Protein AF-A0A0G4B428-F1 (afdb_monomer_lite)

Structure (mmCIF, N/CA/C/O backbone):
data_AF-A0A0G4B428-F1
#
_entry.id   AF-A0A0G4B428-F1
#
loop_
_atom_site.group_PDB
_atom_site.id
_atom_site.type_symbol
_atom_site.label_atom_id
_atom_site.label_alt_id
_atom_site.label_comp_id
_atom_site.label_asym_id
_atom_site.label_entity_id
_atom_site.label_seq_id
_atom_site.pdbx_PDB_ins_code
_atom_site.Cartn_x
_atom_site.Cartn_y
_atom_site.Cartn_z
_atom_site.occupancy
_atom_site.B_iso_or_equiv
_atom_site.auth_seq_id
_atom_site.auth_comp_id
_atom_site.auth_asym_id
_atom_site.auth_atom_id
_atom_site.pdbx_PDB_model_num
ATOM 1 N N . MET A 1 1 ? -20.998 2.689 20.317 1.00 64.81 1 MET A N 1
ATOM 2 C CA . MET A 1 1 ? -19.641 2.104 20.327 1.00 64.81 1 MET A CA 1
ATOM 3 C C . MET A 1 1 ? -18.653 3.214 20.598 1.00 64.81 1 MET A C 1
ATOM 5 O O . MET A 1 1 ? -18.786 4.276 19.995 1.00 64.81 1 MET A O 1
ATOM 9 N N . GLN A 1 2 ? -17.721 3.015 21.527 1.00 89.88 2 GLN A N 1
ATOM 10 C CA . GLN A 1 2 ? -16.647 3.988 21.727 1.00 89.88 2 GLN A CA 1
ATOM 11 C C . GLN A 1 2 ? -15.669 3.891 20.549 1.00 89.88 2 GLN A C 1
ATOM 13 O O . GLN A 1 2 ? -15.353 2.795 20.094 1.00 89.88 2 GLN A O 1
ATOM 18 N N . VAL A 1 3 ? -15.158 5.026 20.062 1.00 89.56 3 VAL A N 1
ATOM 19 C CA . VAL A 1 3 ? -14.193 5.082 18.938 1.00 89.56 3 VAL A CA 1
ATOM 20 C C . VAL A 1 3 ? -12.997 4.144 19.166 1.00 89.56 3 VAL A C 1
ATOM 22 O O . VAL A 1 3 ? -12.516 3.497 18.239 1.00 89.56 3 VAL A O 1
ATOM 25 N N . LEU A 1 4 ? -12.569 4.002 20.424 1.00 90.69 4 LEU A N 1
ATOM 26 C CA . LEU A 1 4 ? -11.470 3.129 20.834 1.00 90.69 4 LEU A CA 1
ATOM 27 C C . LEU A 1 4 ? -11.729 1.637 20.553 1.00 90.69 4 LEU A C 1
ATOM 29 O O . LEU A 1 4 ? -10.789 0.887 20.308 1.00 90.69 4 LEU A O 1
ATOM 33 N N . GLU A 1 5 ? -12.985 1.192 20.583 1.00 91.81 5 GLU A N 1
ATOM 34 C CA . GLU A 1 5 ? -13.353 -0.199 20.291 1.00 91.81 5 GLU A CA 1
ATOM 35 C C . GLU A 1 5 ? -13.244 -0.482 18.793 1.00 91.81 5 GLU A C 1
ATOM 37 O O . GLU A 1 5 ? -12.663 -1.490 18.405 1.00 91.81 5 GLU A O 1
ATOM 42 N N . ILE A 1 6 ? -13.707 0.448 17.952 1.00 91.75 6 ILE A N 1
ATOM 43 C CA . ILE A 1 6 ? -13.619 0.343 16.487 1.00 91.75 6 ILE A CA 1
ATOM 44 C C . ILE A 1 6 ? -12.153 0.259 16.052 1.00 91.75 6 ILE A C 1
ATOM 46 O O . ILE A 1 6 ? -11.788 -0.604 15.254 1.00 91.75 6 ILE A O 1
ATOM 50 N N . ILE A 1 7 ? -11.290 1.102 16.630 1.00 91.25 7 ILE A N 1
ATOM 51 C CA . ILE A 1 7 ? -9.851 1.098 16.331 1.00 91.25 7 ILE A CA 1
ATOM 52 C C . ILE A 1 7 ? -9.231 -0.275 16.616 1.00 91.25 7 ILE A C 1
ATOM 54 O O . ILE A 1 7 ? -8.451 -0.756 15.802 1.00 91.25 7 ILE A O 1
ATOM 58 N N . LYS A 1 8 ? -9.601 -0.950 17.713 1.00 92.44 8 LYS A N 1
ATOM 59 C CA . LYS A 1 8 ? -9.066 -2.285 18.041 1.00 92.44 8 LYS A CA 1
ATOM 60 C C . LYS A 1 8 ? -9.405 -3.342 16.986 1.00 92.44 8 LYS A C 1
ATOM 62 O O . LYS A 1 8 ? -8.590 -4.231 16.758 1.00 92.44 8 LYS A O 1
ATOM 67 N N . PHE A 1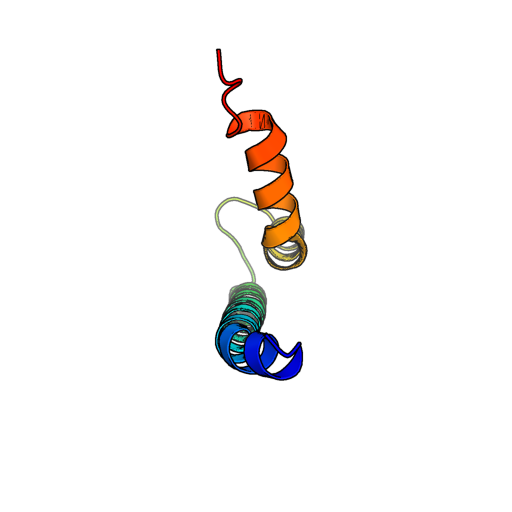 9 ? -10.565 -3.241 16.339 1.00 91.69 9 PHE A N 1
ATOM 68 C CA . PHE A 1 9 ? -10.963 -4.160 15.268 1.00 91.69 9 PHE A CA 1
ATOM 69 C C . PHE A 1 9 ? -10.300 -3.839 13.925 1.00 91.69 9 PHE A C 1
ATOM 71 O O . PHE A 1 9 ? -9.956 -4.755 13.184 1.00 91.69 9 PHE A O 1
ATOM 78 N N . VAL A 1 10 ? -10.100 -2.556 13.608 1.00 94.00 10 VAL A N 1
ATOM 79 C CA . VAL A 1 10 ? -9.543 -2.118 12.314 1.00 94.00 10 VAL A CA 1
ATOM 80 C C . VAL A 1 10 ? -8.008 -2.145 12.304 1.00 94.00 10 VAL A C 1
ATOM 82 O O . VA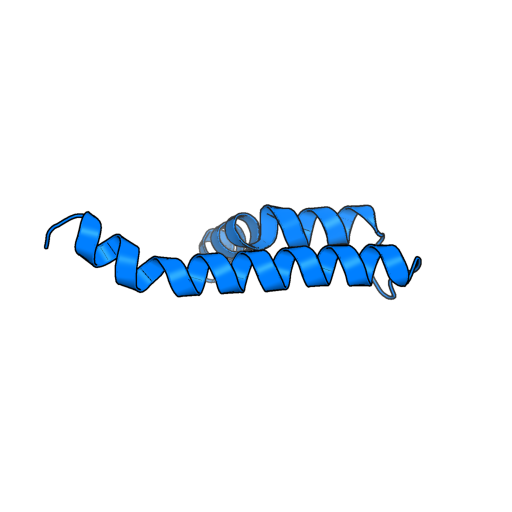L A 1 10 ? -7.393 -2.355 11.261 1.00 94.00 10 VAL A O 1
ATOM 85 N N . TRP A 1 11 ? -7.366 -1.992 13.462 1.00 94.25 11 TRP A N 1
ATOM 86 C CA . TRP A 1 11 ? -5.907 -1.940 13.593 1.00 94.25 11 TRP A CA 1
ATOM 87 C C . TRP A 1 11 ? -5.156 -3.135 12.969 1.00 94.25 11 TRP A C 1
ATOM 89 O O . TRP A 1 11 ? -4.193 -2.897 12.236 1.00 94.25 11 TRP A O 1
ATOM 99 N N . PRO A 1 12 ? -5.581 -4.403 13.159 1.00 95.06 12 PRO A N 1
ATOM 100 C CA . PRO A 1 12 ? -4.941 -5.543 12.500 1.00 95.06 12 PRO A CA 1
ATOM 101 C C . PRO A 1 12 ? -4.996 -5.460 10.971 1.00 95.06 12 PRO A C 1
ATOM 103 O O . PRO A 1 12 ? -4.028 -5.821 10.304 1.00 95.06 12 PRO A O 1
ATOM 106 N N . LEU A 1 13 ? -6.102 -4.952 10.419 1.00 94.62 13 LEU A N 1
ATOM 107 C CA . LEU A 1 13 ? -6.275 -4.790 8.978 1.00 94.62 13 LEU A CA 1
ATOM 108 C C . LEU A 1 13 ? -5.324 -3.720 8.428 1.00 94.62 13 LEU A C 1
ATOM 110 O O . LEU A 1 13 ? -4.680 -3.950 7.410 1.00 94.62 13 LEU A O 1
ATOM 114 N N . ILE A 1 14 ? -5.175 -2.594 9.135 1.00 94.31 14 ILE A N 1
ATOM 11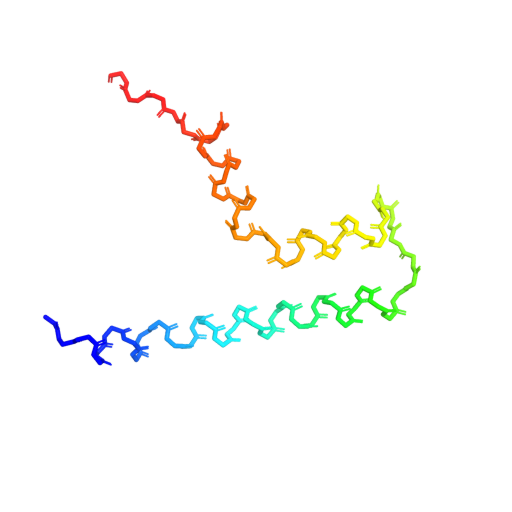5 C CA . ILE A 1 14 ? -4.234 -1.526 8.757 1.00 94.31 14 ILE A CA 1
ATOM 116 C C . ILE A 1 14 ? -2.794 -2.052 8.755 1.00 94.31 14 ILE A C 1
ATOM 118 O O . ILE A 1 14 ? -2.054 -1.806 7.805 1.00 94.31 14 ILE A O 1
ATOM 122 N N . ILE A 1 15 ? -2.390 -2.803 9.786 1.00 96.81 15 ILE A N 1
ATOM 123 C CA . ILE A 1 15 ? -1.044 -3.396 9.839 1.00 96.81 15 ILE A CA 1
ATOM 124 C C . ILE A 1 15 ? -0.828 -4.352 8.669 1.00 96.81 15 ILE A C 1
ATOM 126 O O . ILE A 1 15 ? 0.215 -4.287 8.020 1.00 96.81 15 ILE A O 1
ATOM 130 N N . LEU A 1 16 ? -1.793 -5.233 8.400 1.00 96.25 16 LEU A N 1
ATOM 131 C CA . LEU A 1 16 ? -1.697 -6.181 7.297 1.00 96.25 16 LEU A CA 1
ATOM 132 C C . LEU A 1 16 ? -1.567 -5.451 5.956 1.00 96.25 16 LEU A C 1
ATOM 134 O O . LEU A 1 16 ? -0.689 -5.788 5.163 1.00 96.25 16 LEU A O 1
ATOM 138 N N . GLN A 1 17 ? -2.381 -4.417 5.741 1.00 93.50 17 GLN A N 1
ATOM 139 C CA . GLN A 1 17 ? -2.344 -3.590 4.539 1.00 93.50 17 GLN A CA 1
ATOM 140 C C . GLN A 1 17 ? -0.968 -2.943 4.350 1.00 93.50 17 GLN A C 1
ATOM 142 O O . GLN A 1 17 ? -0.348 -3.095 3.298 1.00 93.50 17 GLN A O 1
ATOM 147 N N . LEU A 1 18 ? -0.444 -2.286 5.389 1.00 95.50 18 LEU A N 1
ATOM 148 C CA . LEU A 1 18 ? 0.878 -1.660 5.345 1.00 95.50 18 LEU A CA 1
ATOM 149 C C . LEU A 1 18 ? 1.996 -2.691 5.135 1.00 95.50 18 LEU A C 1
ATOM 151 O O . LEU A 1 18 ? 2.932 -2.433 4.381 1.00 95.50 18 LEU A O 1
ATOM 155 N N . ALA A 1 19 ? 1.902 -3.871 5.753 1.00 97.50 19 ALA A N 1
ATOM 156 C CA . ALA A 1 19 ? 2.885 -4.938 5.584 1.00 97.50 19 ALA A CA 1
ATOM 157 C C . ALA A 1 19 ? 2.929 -5.448 4.136 1.00 97.50 19 ALA A C 1
ATOM 159 O O . ALA A 1 19 ? 4.012 -5.582 3.564 1.00 97.50 19 ALA A O 1
ATOM 160 N N . VAL A 1 20 ? 1.764 -5.678 3.522 1.00 96.38 20 VAL A N 1
ATOM 161 C CA . VAL A 1 20 ? 1.657 -6.069 2.109 1.00 96.38 20 VAL A CA 1
ATOM 162 C C . VAL A 1 20 ? 2.188 -4.961 1.203 1.00 96.38 20 VAL A C 1
ATOM 164 O O . VAL A 1 20 ? 2.958 -5.240 0.283 1.00 96.38 20 VAL A O 1
ATOM 167 N N . GLN A 1 21 ? 1.836 -3.707 1.483 1.00 95.69 21 GLN A N 1
ATOM 168 C CA . GLN A 1 21 ? 2.276 -2.554 0.703 1.00 95.69 21 GLN A CA 1
ATOM 169 C C . GLN A 1 21 ? 3.804 -2.408 0.720 1.00 95.69 21 GLN A C 1
ATOM 171 O O . GLN A 1 21 ? 4.432 -2.318 -0.335 1.00 95.69 21 GLN A O 1
ATOM 176 N N . VAL A 1 22 ? 4.423 -2.458 1.904 1.00 97.12 22 VAL A N 1
ATOM 177 C CA . VAL A 1 22 ? 5.885 -2.399 2.061 1.00 97.12 22 VAL A CA 1
ATOM 178 C C . VAL A 1 22 ? 6.558 -3.590 1.382 1.00 97.12 22 VAL A C 1
ATOM 180 O O . VAL A 1 22 ? 7.549 -3.408 0.673 1.00 97.12 22 VAL A O 1
ATOM 183 N N . TYR A 1 23 ? 6.017 -4.799 1.548 1.00 97.19 23 TYR A N 1
ATOM 184 C CA . TYR A 1 23 ? 6.548 -5.993 0.895 1.00 97.19 23 TYR A CA 1
ATOM 185 C C . TYR A 1 23 ? 6.505 -5.881 -0.635 1.00 97.19 23 TYR A C 1
ATOM 187 O O . TYR A 1 23 ? 7.485 -6.213 -1.300 1.00 97.19 23 TYR A O 1
ATOM 195 N N . ALA A 1 24 ? 5.413 -5.360 -1.199 1.00 94.75 24 ALA A N 1
ATOM 196 C CA . ALA A 1 24 ? 5.273 -5.158 -2.637 1.00 94.75 24 ALA A CA 1
ATOM 197 C C . ALA A 1 24 ? 6.276 -4.127 -3.175 1.00 94.75 24 ALA A C 1
ATOM 199 O O . ALA A 1 24 ? 6.895 -4.362 -4.211 1.00 94.75 24 ALA A O 1
ATOM 200 N N . ILE A 1 25 ? 6.492 -3.016 -2.458 1.00 94.69 25 ILE A N 1
ATOM 201 C CA . ILE A 1 25 ? 7.520 -2.025 -2.818 1.00 94.69 25 ILE A CA 1
ATOM 202 C C . ILE A 1 25 ? 8.915 -2.661 -2.763 1.00 94.69 25 ILE A C 1
ATOM 204 O O . ILE A 1 25 ? 9.717 -2.461 -3.676 1.00 94.69 25 ILE A O 1
ATOM 208 N N . TYR A 1 26 ? 9.204 -3.450 -1.724 1.00 95.75 26 TYR A N 1
ATOM 209 C CA . TYR A 1 26 ? 10.478 -4.154 -1.588 1.00 95.75 26 TYR A CA 1
ATOM 210 C C . TYR A 1 26 ? 10.713 -5.150 -2.735 1.00 95.75 26 TYR A C 1
ATOM 212 O O . TYR A 1 26 ? 11.787 -5.152 -3.338 1.00 95.75 26 TYR A O 1
ATOM 220 N N . ASP A 1 27 ? 9.715 -5.968 -3.079 1.00 93.94 27 ASP A N 1
ATOM 221 C CA . ASP A 1 27 ? 9.795 -6.916 -4.194 1.00 93.94 27 ASP A CA 1
ATOM 222 C C . ASP A 1 27 ? 9.975 -6.192 -5.541 1.00 93.94 27 ASP A C 1
ATOM 224 O O . ASP A 1 27 ? 10.841 -6.569 -6.338 1.00 93.94 27 ASP A O 1
ATOM 228 N N . LEU A 1 28 ? 9.243 -5.093 -5.756 1.00 92.56 28 LEU A N 1
ATOM 229 C CA . LEU A 1 28 ? 9.355 -4.249 -6.945 1.00 92.56 28 LEU A CA 1
ATOM 230 C C . LEU A 1 28 ? 10.765 -3.651 -7.089 1.00 92.56 28 LEU A C 1
ATOM 232 O O . LEU A 1 28 ? 11.359 -3.716 -8.168 1.00 92.56 28 LEU A O 1
ATOM 236 N N . ALA A 1 29 ? 11.321 -3.114 -5.999 1.00 90.62 29 ALA A N 1
ATOM 237 C CA . ALA A 1 29 ? 12.682 -2.580 -5.954 1.00 90.62 29 ALA A CA 1
ATOM 238 C C . ALA A 1 29 ? 13.738 -3.665 -6.203 1.00 90.62 29 ALA A C 1
ATOM 240 O O . ALA A 1 29 ? 14.711 -3.430 -6.919 1.00 90.62 29 ALA A O 1
ATOM 241 N N . LYS A 1 30 ? 13.532 -4.873 -5.666 1.00 91.44 30 LYS A N 1
ATOM 242 C CA . LYS A 1 30 ? 14.472 -5.993 -5.796 1.00 91.44 30 LYS A CA 1
ATOM 243 C C . LYS A 1 30 ? 14.532 -6.570 -7.211 1.00 91.44 30 LYS A C 1
ATOM 245 O O . LYS A 1 30 ? 15.604 -6.971 -7.655 1.00 91.44 30 LYS A O 1
ATOM 250 N N . ARG A 1 31 ? 13.402 -6.653 -7.920 1.00 85.75 31 ARG A N 1
ATOM 251 C CA . ARG A 1 31 ? 13.346 -7.285 -9.253 1.00 85.75 31 ARG A CA 1
ATOM 252 C C . ARG A 1 31 ? 13.924 -6.416 -10.365 1.00 85.75 31 ARG A C 1
ATOM 254 O O . ARG A 1 31 ? 14.341 -6.961 -11.383 1.00 85.75 31 ARG A O 1
ATOM 261 N N . GLY A 1 32 ? 13.934 -5.090 -10.208 1.00 68.94 32 GLY A N 1
ATOM 262 C CA . GLY A 1 32 ? 14.539 -4.129 -11.144 1.00 68.94 32 GLY A CA 1
ATOM 263 C C . GLY A 1 32 ? 13.897 -4.035 -12.542 1.00 68.94 32 GLY A C 1
ATOM 264 O O . GLY A 1 32 ? 14.066 -3.027 -13.223 1.00 68.94 32 GLY A O 1
ATOM 265 N N . LYS A 1 33 ? 13.140 -5.049 -12.984 1.00 72.50 33 LYS A N 1
ATOM 266 C CA . LYS A 1 33 ? 12.354 -5.072 -14.224 1.00 72.50 33 LYS A CA 1
ATOM 267 C C . LYS A 1 33 ? 10.993 -5.720 -13.980 1.00 72.50 33 LYS A C 1
ATOM 269 O O . LYS A 1 33 ? 10.891 -6.793 -13.389 1.00 72.50 33 LYS A O 1
ATOM 274 N N . THR A 1 34 ? 9.952 -5.080 -14.489 1.00 79.38 34 THR A N 1
ATOM 275 C CA . THR A 1 34 ? 8.551 -5.507 -14.412 1.00 79.38 34 THR A CA 1
ATOM 276 C C . THR A 1 34 ? 8.058 -5.920 -15.797 1.00 79.38 34 THR A C 1
ATOM 278 O O . THR A 1 34 ? 8.445 -5.324 -16.797 1.00 79.38 34 THR A O 1
ATOM 281 N N . LYS A 1 35 ? 7.227 -6.970 -15.878 1.00 71.12 35 LYS A N 1
ATOM 282 C CA . LYS A 1 35 ? 6.857 -7.592 -17.166 1.00 71.12 35 LYS A CA 1
ATOM 283 C C . LYS A 1 35 ? 5.976 -6.711 -18.065 1.00 71.12 35 LYS A C 1
ATOM 285 O O . LYS A 1 35 ? 6.170 -6.725 -19.273 1.00 71.12 35 LYS A O 1
ATOM 290 N N . ASN A 1 36 ? 5.028 -5.965 -17.487 1.00 74.69 36 ASN A N 1
ATOM 291 C CA . ASN A 1 36 ? 3.933 -5.352 -18.262 1.00 74.69 36 ASN A CA 1
ATOM 292 C C . ASN A 1 36 ? 3.876 -3.819 -18.178 1.00 74.69 36 ASN A C 1
ATOM 294 O O . ASN A 1 36 ? 3.338 -3.175 -19.069 1.00 74.69 36 ASN A O 1
ATOM 298 N N . LEU A 1 37 ? 4.387 -3.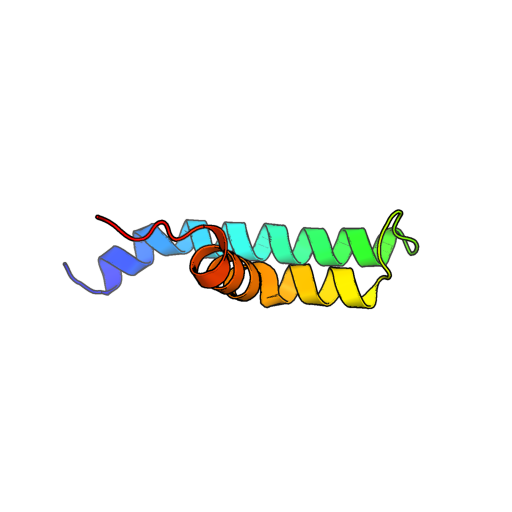230 -17.099 1.00 83.12 37 LEU A N 1
ATOM 299 C CA . LEU A 1 37 ? 4.330 -1.788 -16.831 1.00 83.12 37 LEU A CA 1
ATOM 300 C C . LEU A 1 37 ? 5.685 -1.351 -16.295 1.00 83.12 37 LEU A C 1
ATOM 302 O O . LEU A 1 37 ? 6.414 -2.190 -15.777 1.00 83.12 37 LEU A O 1
ATOM 306 N N . ASN A 1 38 ? 6.037 -0.073 -16.402 1.00 86.75 38 ASN A N 1
ATOM 307 C CA . ASN A 1 38 ? 7.296 0.426 -15.850 1.00 86.75 38 ASN A CA 1
ATOM 308 C C . ASN A 1 38 ? 7.261 0.481 -14.303 1.00 86.75 38 ASN A C 1
ATOM 310 O O . ASN A 1 38 ? 6.202 0.388 -13.679 1.00 86.75 38 ASN A O 1
ATOM 314 N N . PHE A 1 39 ? 8.435 0.629 -13.686 1.00 89.44 39 PHE A N 1
ATOM 315 C CA . PHE A 1 39 ? 8.588 0.688 -12.228 1.00 89.44 39 PHE A CA 1
ATOM 316 C C . PHE A 1 39 ? 7.734 1.793 -11.581 1.00 89.44 39 PHE A C 1
ATOM 318 O O . PHE A 1 39 ? 7.083 1.559 -10.566 1.00 89.44 39 PHE A O 1
ATOM 325 N N . ALA A 1 40 ? 7.705 2.985 -12.188 1.00 89.50 40 ALA A N 1
ATOM 326 C CA . ALA A 1 40 ? 6.990 4.143 -11.655 1.00 89.50 40 ALA A CA 1
ATOM 327 C C . ALA A 1 40 ? 5.471 3.916 -11.592 1.00 89.50 40 ALA A C 1
ATOM 329 O O . ALA A 1 40 ? 4.847 4.242 -10.587 1.00 89.50 40 ALA A O 1
ATOM 330 N N . ILE A 1 41 ? 4.882 3.308 -12.626 1.00 91.19 41 ILE A N 1
ATOM 331 C CA . ILE A 1 41 ? 3.450 2.988 -12.660 1.00 91.19 41 ILE A CA 1
ATOM 332 C C . ILE A 1 41 ? 3.106 1.976 -11.563 1.00 91.19 41 ILE A C 1
ATOM 334 O O . ILE A 1 41 ? 2.128 2.168 -10.846 1.00 91.19 41 ILE A O 1
ATOM 338 N N . TRP A 1 42 ? 3.921 0.933 -11.376 1.00 91.81 42 TRP A N 1
ATOM 339 C CA . TRP A 1 42 ? 3.697 -0.029 -10.293 1.00 91.81 42 TRP A CA 1
ATOM 340 C C . TRP A 1 42 ? 3.809 0.606 -8.909 1.00 91.81 42 TRP A C 1
ATOM 342 O O . TRP A 1 42 ? 2.982 0.321 -8.048 1.00 91.81 42 TRP A O 1
ATOM 352 N N . LEU A 1 43 ? 4.776 1.501 -8.703 1.00 92.75 43 LEU A N 1
ATOM 353 C CA . LEU A 1 43 ? 4.907 2.232 -7.446 1.00 92.75 43 LEU A CA 1
ATOM 354 C C . LEU A 1 43 ? 3.660 3.082 -7.157 1.00 92.75 43 LEU A C 1
ATOM 356 O O . LEU A 1 43 ? 3.145 3.052 -6.042 1.00 92.75 43 LEU A O 1
ATOM 360 N N . ILE A 1 44 ? 3.133 3.782 -8.167 1.00 92.81 44 ILE A N 1
ATOM 361 C CA . ILE A 1 44 ? 1.893 4.563 -8.050 1.00 92.81 44 ILE A CA 1
ATOM 362 C C . ILE A 1 44 ? 0.713 3.656 -7.692 1.00 92.81 44 ILE A C 1
ATOM 364 O O . ILE A 1 44 ? -0.047 3.990 -6.789 1.00 92.81 44 ILE A O 1
ATOM 368 N N . ILE A 1 45 ? 0.575 2.501 -8.349 1.00 92.31 45 ILE A N 1
ATOM 369 C CA . ILE A 1 45 ? -0.494 1.536 -8.054 1.00 92.31 45 ILE A CA 1
ATOM 370 C C . ILE A 1 45 ? -0.389 1.022 -6.615 1.00 92.31 45 ILE A C 1
ATOM 372 O O . ILE A 1 45 ? -1.403 0.917 -5.938 1.00 92.31 45 ILE A O 1
ATOM 376 N N . ILE A 1 46 ? 0.813 0.725 -6.120 1.00 93.00 46 ILE A N 1
ATOM 377 C CA . ILE A 1 46 ? 0.992 0.228 -4.749 1.00 93.00 46 ILE A CA 1
ATOM 378 C C . ILE A 1 46 ? 0.684 1.323 -3.716 1.00 93.00 46 ILE A C 1
ATOM 380 O O . ILE A 1 46 ? 0.113 1.036 -2.666 1.00 93.00 46 ILE A O 1
ATOM 384 N N . ILE A 1 47 ? 1.030 2.583 -3.994 1.00 92.44 47 ILE A N 1
ATOM 385 C CA . ILE A 1 47 ? 0.800 3.704 -3.068 1.00 92.44 47 ILE A CA 1
ATOM 386 C C . ILE A 1 47 ? -0.663 4.163 -3.086 1.00 92.44 47 ILE A C 1
ATOM 388 O O . ILE A 1 47 ? -1.240 4.425 -2.035 1.00 92.44 47 ILE A O 1
ATOM 392 N N . LEU A 1 48 ? -1.265 4.248 -4.271 1.00 93.25 48 LEU A N 1
ATOM 393 C CA . LEU A 1 48 ? -2.607 4.794 -4.478 1.00 93.25 48 LEU A CA 1
ATOM 394 C C . LEU A 1 48 ? -3.665 3.718 -4.729 1.00 93.25 48 LEU A C 1
ATOM 396 O O . LEU A 1 48 ? -4.788 4.069 -5.066 1.00 93.25 48 LEU A O 1
ATOM 400 N N . GLY A 1 49 ? -3.347 2.432 -4.583 1.00 90.56 49 GLY A N 1
ATOM 401 C CA . GLY A 1 49 ? -4.237 1.323 -4.945 1.00 90.56 49 GLY A CA 1
ATOM 402 C C . GLY A 1 49 ? -5.619 1.394 -4.295 1.00 90.56 49 GLY A C 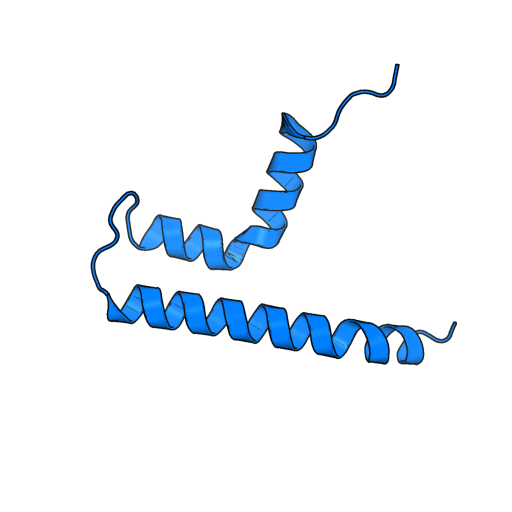1
ATOM 403 O O . GLY A 1 49 ? -6.611 1.114 -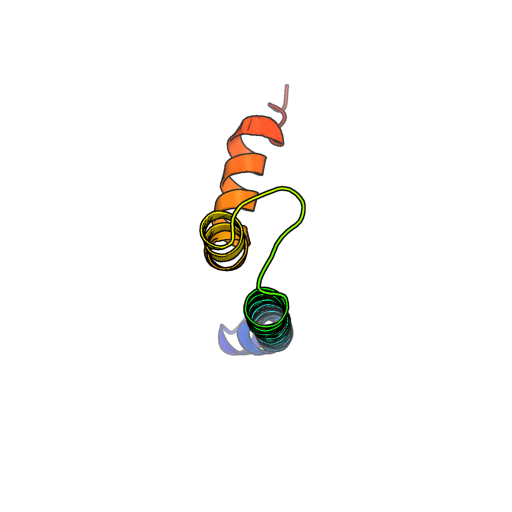4.956 1.00 90.56 49 GLY A O 1
ATOM 404 N N . GLU A 1 50 ? -5.697 1.860 -3.047 1.00 88.69 50 GLU A N 1
ATOM 405 C CA . GLU A 1 50 ? -6.955 2.111 -2.323 1.00 88.69 50 GLU A CA 1
ATOM 406 C C . GLU A 1 50 ? -7.817 3.187 -3.009 1.00 88.69 50 GLU A C 1
ATOM 408 O O . GLU A 1 50 ? -9.017 3.011 -3.241 1.00 88.69 50 GLU A O 1
ATOM 413 N N . ILE A 1 51 ? -7.185 4.303 -3.386 1.00 88.81 51 ILE A N 1
ATOM 414 C CA . ILE A 1 51 ? -7.838 5.435 -4.052 1.00 88.81 51 ILE A CA 1
ATOM 415 C C . ILE A 1 51 ? -8.220 5.042 -5.479 1.00 88.81 51 ILE A C 1
ATOM 417 O O . ILE A 1 51 ? -9.353 5.257 -5.898 1.00 88.81 51 ILE A O 1
ATOM 421 N N . LEU A 1 52 ? -7.297 4.425 -6.218 1.00 88.81 52 LEU A N 1
ATOM 422 C CA . LEU A 1 52 ? -7.525 3.955 -7.580 1.00 88.81 52 LEU A CA 1
ATOM 423 C C . LEU A 1 52 ? -8.632 2.901 -7.622 1.00 88.81 52 LEU A C 1
ATOM 425 O O . LEU A 1 52 ? -9.508 2.997 -8.472 1.00 88.81 52 LEU A O 1
ATOM 429 N N . GLY A 1 53 ? -8.644 1.945 -6.692 1.00 86.31 53 GLY A N 1
ATOM 430 C CA . GLY A 1 53 ? -9.700 0.940 -6.579 1.00 86.31 53 GLY A CA 1
ATOM 431 C C . GLY A 1 53 ? -11.069 1.572 -6.333 1.00 86.31 53 GLY A C 1
ATOM 432 O O . GLY A 1 53 ? -12.034 1.224 -7.011 1.00 86.31 53 GLY A O 1
ATOM 433 N N . SER A 1 54 ? -11.137 2.566 -5.444 1.00 89.81 54 SER A N 1
ATOM 434 C CA . SER A 1 54 ? -12.368 3.320 -5.176 1.00 89.81 54 SER A CA 1
ATOM 435 C C . SER A 1 54 ? -12.842 4.109 -6.400 1.00 89.81 54 SER A C 1
ATOM 437 O O . SER A 1 54 ? -14.020 4.065 -6.745 1.00 89.81 54 SER A O 1
ATOM 439 N N . ILE A 1 55 ? -11.931 4.793 -7.101 1.00 89.50 55 ILE A N 1
ATOM 440 C CA . ILE A 1 55 ? -12.245 5.528 -8.335 1.00 89.50 55 ILE A CA 1
ATOM 441 C C . ILE A 1 55 ? -12.754 4.568 -9.415 1.00 89.50 55 ILE A C 1
ATOM 443 O O . ILE A 1 55 ? -13.784 4.829 -10.030 1.00 89.50 55 ILE A O 1
ATOM 447 N N . VAL A 1 56 ? -12.067 3.444 -9.633 1.00 89.38 56 VAL A N 1
ATOM 448 C CA . VAL A 1 56 ? -12.469 2.433 -10.622 1.00 89.38 56 VAL A CA 1
ATOM 449 C C . VAL A 1 56 ? -13.839 1.854 -10.283 1.00 89.38 56 VAL A C 1
ATOM 451 O O . VAL A 1 56 ? -14.675 1.730 -11.175 1.00 89.38 56 VAL A O 1
ATOM 454 N N . TYR A 1 57 ? -14.111 1.554 -9.011 1.00 88.44 57 TYR A N 1
ATOM 455 C CA . TYR A 1 57 ? -15.435 1.113 -8.584 1.00 88.44 57 TYR A CA 1
ATOM 456 C C . TYR A 1 57 ? -16.502 2.166 -8.897 1.00 88.44 57 TYR A C 1
ATOM 458 O O . TYR A 1 57 ? -17.507 1.838 -9.511 1.00 88.44 57 TYR A O 1
ATOM 466 N N . LEU A 1 58 ? -16.272 3.437 -8.563 1.00 91.06 58 LEU A N 1
ATOM 467 C CA . LEU A 1 58 ? -17.248 4.500 -8.821 1.00 91.06 58 LEU A CA 1
ATOM 468 C C . LEU A 1 58 ? -17.514 4.738 -10.314 1.00 91.06 58 LEU A C 1
ATOM 470 O O . LEU A 1 58 ? -18.636 5.088 -10.671 1.00 91.06 58 LEU A O 1
ATOM 474 N N . LEU A 1 59 ? -16.497 4.575 -11.164 1.00 91.06 59 LEU A N 1
ATOM 475 C CA . LEU A 1 59 ? -16.597 4.819 -12.605 1.00 91.06 59 LEU A CA 1
ATOM 476 C C . LEU A 1 59 ? -17.126 3.618 -13.396 1.00 91.06 59 LEU A C 1
ATOM 478 O O . LEU A 1 59 ? -17.827 3.808 -14.382 1.00 91.06 59 LEU A O 1
ATOM 482 N N . VAL A 1 60 ? -16.739 2.401 -13.011 1.00 90.62 60 VAL A N 1
ATOM 483 C CA . VAL A 1 60 ? -16.959 1.180 -13.807 1.00 90.62 60 VAL A CA 1
ATOM 484 C C . VAL A 1 60 ? -17.759 0.130 -13.041 1.00 90.62 60 VAL A C 1
ATOM 486 O O . VAL A 1 60 ? -18.550 -0.592 -13.635 1.00 90.62 60 VAL A O 1
ATOM 489 N N . GLY A 1 61 ? -17.537 0.012 -11.731 1.00 79.31 61 GLY A N 1
ATOM 490 C CA . GLY A 1 61 ? -18.164 -1.016 -10.894 1.00 79.31 61 GLY A CA 1
ATOM 491 C C . GLY A 1 61 ? -19.536 -0.637 -10.336 1.00 79.31 61 GLY A C 1
ATOM 492 O O . GLY A 1 61 ? -20.286 -1.519 -9.925 1.00 79.31 61 GLY A O 1
ATOM 493 N N . ARG A 1 62 ? -19.872 0.655 -10.304 1.00 81.00 62 ARG A N 1
ATOM 494 C CA . ARG A 1 62 ? -21.145 1.154 -9.796 1.00 81.00 62 ARG A CA 1
ATOM 495 C C . ARG A 1 62 ? -22.223 0.924 -10.850 1.00 81.00 62 ARG A C 1
ATOM 497 O O . ARG A 1 62 ? -22.313 1.681 -11.811 1.00 81.00 62 ARG A O 1
ATOM 504 N N . ALA A 1 63 ? -23.037 -0.108 -10.648 1.00 71.19 63 ALA A N 1
ATOM 505 C CA . ALA A 1 63 ? -24.321 -0.209 -11.324 1.00 71.19 63 ALA A CA 1
ATOM 506 C C . ALA A 1 63 ? -25.231 0.924 -10.822 1.00 71.19 63 ALA A C 1
ATOM 508 O O . ALA A 1 63 ? -25.259 1.209 -9.622 1.00 71.19 63 ALA A O 1
ATOM 509 N N . GLU A 1 64 ? -25.933 1.593 -11.733 1.00 72.94 64 GLU A N 1
ATOM 510 C CA . GLU A 1 64 ? -27.058 2.447 -11.360 1.00 72.94 64 GLU A CA 1
ATOM 511 C C . GLU A 1 64 ? -28.189 1.507 -10.923 1.00 72.94 64 GLU A C 1
ATOM 513 O O . GLU A 1 64 ? -28.571 0.610 -11.674 1.00 72.94 64 GLU A O 1
ATOM 518 N N . GLU A 1 65 ? -28.634 1.625 -9.671 1.00 66.25 65 GLU A N 1
ATOM 519 C CA . GLU A 1 65 ? -29.844 0.940 -9.213 1.00 66.25 65 GLU A CA 1
ATOM 520 C C . GLU A 1 65 ? -31.029 1.544 -9.987 1.00 66.25 65 GLU A C 1
ATOM 522 O O . GLU A 1 65 ? -31.342 2.721 -9.795 1.00 66.25 65 GLU A O 1
ATOM 527 N N . GLU A 1 66 ? -31.626 0.765 -10.898 1.00 56.16 66 GLU A N 1
ATOM 528 C CA . GLU A 1 66 ? -32.956 1.035 -11.477 1.00 56.16 66 GLU A CA 1
ATOM 529 C C . GLU A 1 66 ? -34.072 0.698 -10.480 1.00 56.16 66 GLU A C 1
ATOM 531 O O . GLU A 1 66 ? -34.001 -0.381 -9.841 1.00 56.16 66 GLU A O 1
#

pLDDT: mean 88.28, std 8.85, range [56.16, 97.5]

InterPro domains:
  IPR027379 Cardiolipin synthase N-terminal [PF13396] (20-62)

Sequence (66 aa):
MQVLEIIKFVWPLIILQLAVQVYAIYDLAKRGKTKNLNFAIWLIIIILGEILGSIVYLLVGRAEEE

Foldseek 3Di:
DPPVVVCVVCVVVVVVLVVVLVVQLVVLVVVCDDDPDDSVVSNCCSVCVVVVVVVCCVVPVDDDDD

Organism: NCBI:txid1618337

Radius of gyration: 16.32 Å; chains: 1; bounding box: 48×13×40 Å

Secondary structure (DSSP, 8-state):
--HHHHHHHHHHHHHHHHHHHHHHHHHHHHH---SSS-HHHHHHHHHHHHHHHHHHIIIII-----